Protein AF-A0A917BCB8-F1 (afdb_monomer_lite)

Secondary structure (DSSP, 8-state):
------HHHHHHHHHHHHHHHHHHHHHHHHHSPSSEEEE-SSTT-EEEEEEETTEEEEGGGTT--EEEHHHHHHHHHHHHHHSS-EE----SS-BTTSTTS-TTSHHHHHHHHTT---TT-B----HHHHHHHHHHTTSEEE-SSEEEE--

Structure (mmCIF, N/CA/C/O backbone):
data_AF-A0A917BCB8-F1
#
_entry.id   AF-A0A917BCB8-F1
#
loop_
_atom_site.group_PDB
_atom_site.id
_atom_site.type_symbol
_atom_site.label_atom_id
_atom_site.label_alt_id
_atom_site.label_comp_id
_atom_site.label_asym_id
_atom_site.label_entity_id
_atom_site.label_seq_id
_atom_site.pdbx_PDB_ins_code
_atom_site.Cartn_x
_atom_site.Cartn_y
_atom_site.Cartn_z
_atom_site.occupancy
_atom_site.B_iso_or_equiv
_atom_site.auth_seq_id
_atom_site.auth_comp_id
_atom_site.auth_asym_id
_atom_site.auth_atom_id
_atom_site.pdbx_PDB_model_num
ATOM 1 N N . MET A 1 1 ? -2.225 -35.006 14.644 1.00 35.81 1 MET A N 1
ATOM 2 C CA . MET A 1 1 ? -2.786 -35.212 13.291 1.00 35.81 1 MET A CA 1
ATOM 3 C C . MET A 1 1 ? -3.042 -33.834 12.685 1.00 35.81 1 MET A C 1
ATOM 5 O O . MET A 1 1 ? -4.012 -33.188 13.056 1.00 35.81 1 MET A O 1
ATOM 9 N N . VAL A 1 2 ? -2.121 -33.312 11.870 1.00 41.50 2 VAL A N 1
ATOM 10 C CA . VAL A 1 2 ? -2.301 -32.005 11.211 1.00 41.50 2 VAL A CA 1
ATOM 11 C C . VAL A 1 2 ? -3.167 -32.249 9.977 1.00 41.50 2 VAL A C 1
ATOM 13 O O . VAL A 1 2 ? -2.742 -32.951 9.063 1.00 41.50 2 VAL A O 1
ATOM 16 N N . LYS A 1 3 ? -4.409 -31.750 9.969 1.00 49.12 3 LYS A N 1
ATOM 17 C CA . LYS A 1 3 ? -5.267 -31.819 8.778 1.00 49.12 3 LYS A CA 1
ATOM 18 C C . LYS A 1 3 ? -4.638 -30.952 7.684 1.00 49.12 3 LYS A C 1
ATOM 20 O O . LYS A 1 3 ? -4.548 -29.739 7.846 1.00 49.12 3 LYS A O 1
ATOM 25 N N . LEU A 1 4 ? -4.216 -31.576 6.584 1.00 50.69 4 LEU A N 1
ATOM 26 C CA . LEU A 1 4 ? -3.884 -30.868 5.349 1.00 50.69 4 LEU A CA 1
ATOM 27 C C . LEU A 1 4 ? -5.145 -30.159 4.841 1.00 50.69 4 LEU A C 1
ATOM 29 O O . LEU A 1 4 ? -6.128 -30.803 4.477 1.00 50.69 4 LEU A O 1
ATOM 33 N N . ILE A 1 5 ? -5.113 -28.830 4.856 1.00 62.50 5 ILE A N 1
ATOM 34 C CA . ILE A 1 5 ? -6.144 -27.968 4.277 1.00 62.50 5 ILE A CA 1
ATOM 35 C C . ILE A 1 5 ? -6.021 -28.071 2.745 1.00 62.50 5 ILE A C 1
ATOM 37 O O . ILE A 1 5 ? -4.912 -27.981 2.215 1.00 62.50 5 ILE A O 1
ATOM 41 N N . LYS A 1 6 ? -7.124 -28.304 2.017 1.00 67.06 6 LYS 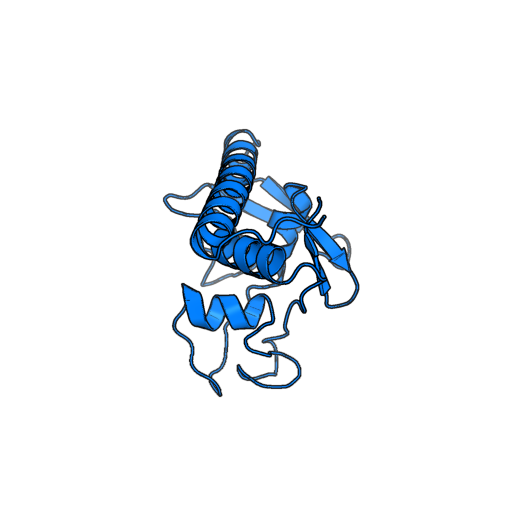A N 1
ATOM 42 C CA . LYS A 1 6 ? -7.083 -28.455 0.549 1.00 67.06 6 LYS A CA 1
ATOM 43 C C . LYS A 1 6 ? -6.862 -27.092 -0.122 1.00 67.06 6 LYS A C 1
ATOM 45 O O . LYS A 1 6 ? -7.251 -26.060 0.413 1.00 67.06 6 LYS A O 1
ATOM 50 N N . GLY A 1 7 ? -6.309 -27.070 -1.339 1.00 66.81 7 GLY A N 1
ATOM 51 C CA . GLY A 1 7 ? -5.977 -25.818 -2.047 1.00 66.81 7 GLY A CA 1
ATOM 52 C C . GLY A 1 7 ? -7.152 -24.843 -2.259 1.00 66.81 7 GLY A C 1
ATOM 53 O O . GLY A 1 7 ? -6.953 -23.632 -2.206 1.00 66.81 7 GLY A O 1
ATOM 54 N N . LYS A 1 8 ? -8.385 -25.345 -2.429 1.00 65.56 8 LYS A N 1
ATOM 55 C CA . LYS A 1 8 ? -9.597 -24.503 -2.510 1.00 65.56 8 LYS A CA 1
ATOM 56 C C . LYS A 1 8 ? -9.942 -23.835 -1.175 1.00 65.56 8 LYS A C 1
ATOM 58 O O . LYS A 1 8 ? -10.344 -22.676 -1.167 1.00 65.56 8 LYS A O 1
ATOM 63 N N . ASP A 1 9 ? -9.719 -24.537 -0.068 1.00 74.69 9 ASP A N 1
ATOM 64 C CA . ASP A 1 9 ? -9.985 -24.028 1.276 1.00 74.69 9 ASP A CA 1
ATOM 65 C C . ASP A 1 9 ? -8.989 -22.906 1.625 1.00 74.69 9 ASP A C 1
ATOM 67 O O . ASP A 1 9 ? -9.376 -21.885 2.185 1.00 74.69 9 ASP A O 1
ATOM 71 N N . VAL A 1 10 ? -7.720 -23.032 1.207 1.00 74.69 10 VAL A N 1
ATOM 72 C CA . VAL A 1 10 ? -6.695 -21.985 1.397 1.00 74.69 10 VAL A CA 1
ATOM 73 C C . VAL A 1 10 ? -7.044 -20.700 0.636 1.00 74.69 10 VAL A C 1
ATOM 75 O O . VAL A 1 10 ? -6.970 -19.614 1.207 1.00 74.69 10 VAL A O 1
ATOM 78 N N . LEU A 1 11 ? -7.462 -20.806 -0.631 1.00 76.62 11 LEU A N 1
ATOM 79 C CA . LEU A 1 11 ? -7.889 -19.651 -1.437 1.00 76.62 11 LEU A CA 1
ATOM 80 C C . LEU A 1 11 ? -9.096 -18.937 -0.815 1.00 76.62 11 LEU A C 1
ATOM 8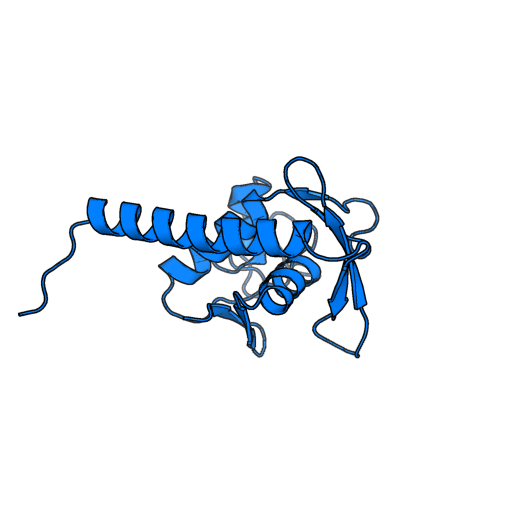2 O O . LEU A 1 11 ? -9.118 -17.710 -0.727 1.00 76.62 11 LEU A O 1
ATOM 86 N N . GLN A 1 12 ? -10.085 -19.696 -0.342 1.00 80.75 12 GLN A N 1
ATOM 87 C CA . GLN A 1 12 ? -11.275 -19.131 0.291 1.00 80.75 12 GLN A CA 1
ATOM 88 C C . GLN A 1 12 ? -10.951 -18.421 1.614 1.00 80.75 12 GLN A C 1
ATOM 90 O O . GLN A 1 12 ? -11.467 -17.328 1.861 1.00 80.75 12 GLN A O 1
ATOM 95 N N . ILE A 1 13 ? -10.076 -19.003 2.441 1.00 83.56 13 ILE A N 1
ATOM 96 C CA . ILE A 1 13 ? -9.609 -18.389 3.692 1.00 83.56 13 ILE A CA 1
ATOM 97 C C . ILE A 1 13 ? -8.886 -17.072 3.398 1.00 83.56 13 ILE A C 1
ATOM 99 O O . ILE A 1 13 ? -9.202 -16.052 4.008 1.00 83.56 13 ILE A O 1
ATOM 103 N N . THR A 1 14 ? -7.967 -17.071 2.430 1.00 86.50 14 THR A N 1
ATOM 104 C CA . THR A 1 14 ? -7.233 -15.866 2.023 1.00 86.50 14 THR A CA 1
ATOM 105 C C . THR A 1 14 ? -8.175 -14.760 1.557 1.00 86.50 14 THR A C 1
ATOM 107 O O . THR A 1 14 ? -8.085 -13.638 2.049 1.00 86.50 14 THR A O 1
ATOM 110 N N . AS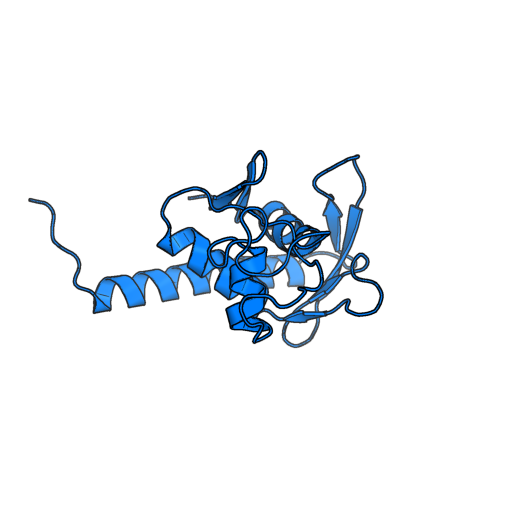N A 1 15 ? -9.128 -15.069 0.675 1.00 89.50 15 ASN A N 1
ATOM 111 C CA . ASN A 1 15 ? -10.078 -14.074 0.172 1.00 89.50 15 ASN A CA 1
ATOM 112 C C . ASN A 1 15 ? -10.963 -13.501 1.285 1.00 89.50 15 ASN A C 1
ATOM 114 O O . ASN A 1 15 ? -11.249 -12.305 1.298 1.00 89.50 15 ASN A O 1
ATOM 118 N N . THR A 1 16 ? -11.376 -14.342 2.237 1.00 93.19 16 THR A N 1
ATOM 119 C CA . THR A 1 16 ? -12.179 -13.906 3.387 1.00 93.19 16 THR A CA 1
ATOM 120 C C . THR A 1 16 ? -11.377 -12.953 4.271 1.00 93.19 16 THR A C 1
ATOM 122 O O . THR A 1 16 ? -11.839 -11.851 4.555 1.00 93.19 16 THR A O 1
ATOM 125 N N . PHE A 1 17 ? -10.139 -13.321 4.613 1.00 92.62 17 PHE A N 1
ATOM 126 C CA . PHE A 1 17 ? -9.247 -12.481 5.411 1.00 92.62 17 PHE A CA 1
ATOM 127 C C . PHE A 1 17 ? -8.976 -11.124 4.745 1.00 92.62 17 PHE A C 1
ATOM 129 O O . PHE A 1 17 ? -9.113 -10.074 5.375 1.00 92.62 17 PHE A O 1
ATOM 136 N N . VAL A 1 18 ? -8.616 -11.130 3.456 1.00 95.25 18 VAL A N 1
ATOM 137 C CA . VAL A 1 18 ? -8.350 -9.901 2.695 1.00 95.25 18 VAL A CA 1
ATOM 138 C C . VAL A 1 18 ? -9.589 -9.007 2.688 1.00 95.25 18 VAL A C 1
ATOM 140 O O . VAL A 1 18 ? -9.483 -7.815 2.982 1.00 95.25 18 VAL A O 1
ATOM 143 N N . LYS A 1 19 ? -10.775 -9.579 2.444 1.00 96.50 19 LYS A N 1
ATOM 144 C CA . LYS A 1 19 ? -12.045 -8.848 2.475 1.00 96.50 19 LYS A CA 1
ATOM 145 C C . LYS A 1 19 ? -12.296 -8.194 3.834 1.00 96.50 19 LYS A C 1
ATOM 147 O O . LYS A 1 19 ? -12.589 -7.005 3.879 1.00 96.50 19 LYS A O 1
ATOM 152 N N . GLU A 1 20 ? -12.139 -8.923 4.936 1.00 96.75 20 GLU A N 1
ATOM 153 C CA . GLU A 1 20 ? -12.332 -8.384 6.292 1.00 96.75 20 GLU A CA 1
ATOM 154 C C . GLU A 1 20 ? -11.391 -7.210 6.598 1.00 96.75 20 GLU A C 1
ATOM 156 O O . GLU A 1 20 ? -11.814 -6.183 7.144 1.00 96.75 20 GLU A O 1
ATOM 161 N N . LYS A 1 21 ? -10.113 -7.320 6.212 1.00 97.38 21 LYS A N 1
ATOM 162 C CA . LYS A 1 21 ? -9.140 -6.232 6.394 1.00 97.38 21 LYS A CA 1
ATOM 163 C C . LYS A 1 21 ? -9.455 -5.033 5.505 1.00 97.38 21 LYS A C 1
ATOM 165 O O . LYS A 1 21 ? -9.338 -3.899 5.965 1.00 97.38 21 LYS A O 1
ATOM 170 N N . MET A 1 22 ? -9.918 -5.263 4.279 1.00 98.19 22 MET A N 1
ATOM 171 C CA . MET A 1 22 ? -10.352 -4.190 3.384 1.00 98.19 22 MET A CA 1
ATOM 172 C C . MET A 1 22 ? -11.599 -3.467 3.897 1.00 98.19 22 MET A C 1
ATOM 174 O O . MET A 1 22 ? -11.639 -2.241 3.841 1.00 98.19 22 MET A O 1
ATOM 178 N N . GLU A 1 23 ? -12.587 -4.179 4.442 1.00 98.00 23 GLU A N 1
ATOM 179 C CA . GLU A 1 23 ? -13.752 -3.545 5.071 1.00 98.00 23 GLU A CA 1
ATOM 180 C C . GLU A 1 23 ? -13.350 -2.733 6.306 1.00 98.00 23 GLU A C 1
ATOM 182 O O . GLU A 1 23 ? -13.795 -1.598 6.467 1.00 98.00 23 GLU A O 1
ATOM 187 N N . THR A 1 24 ? -12.429 -3.253 7.124 1.00 97.31 24 THR A N 1
ATOM 188 C CA . THR A 1 24 ? -11.856 -2.511 8.260 1.00 97.31 24 THR A CA 1
ATOM 189 C C . THR A 1 24 ? -11.179 -1.216 7.802 1.00 97.31 24 THR A C 1
ATOM 191 O O . THR A 1 24 ? -11.452 -0.149 8.353 1.00 97.31 24 THR A O 1
ATOM 194 N N . LEU A 1 25 ? -10.335 -1.284 6.765 1.00 98.38 25 LEU A N 1
ATOM 195 C CA . LEU A 1 25 ? -9.644 -0.123 6.202 1.00 98.38 25 LEU A CA 1
ATOM 196 C C . LEU A 1 25 ? -10.637 0.921 5.677 1.00 98.38 25 LEU A C 1
ATOM 198 O O . LEU A 1 25 ? -10.572 2.088 6.065 1.00 98.38 25 LEU A O 1
ATOM 202 N N . LYS A 1 26 ? -11.570 0.497 4.818 1.00 98.38 26 LYS A N 1
ATOM 203 C CA . LYS A 1 26 ? -12.570 1.377 4.199 1.00 98.38 26 LYS A CA 1
ATOM 204 C C . LYS A 1 26 ? -13.468 2.027 5.246 1.00 98.38 26 LYS A C 1
ATOM 206 O O . LYS A 1 26 ? -13.706 3.230 5.169 1.00 98.38 26 LYS A O 1
ATOM 211 N N . LYS A 1 27 ? -13.931 1.257 6.237 1.00 97.75 27 LYS A N 1
ATOM 212 C CA . LYS A 1 27 ? -14.738 1.766 7.351 1.00 97.75 27 LYS A CA 1
ATOM 213 C C . LYS A 1 27 ? -13.974 2.830 8.132 1.00 97.75 27 LYS A C 1
ATOM 215 O O . LYS A 1 27 ? -14.489 3.928 8.306 1.00 97.75 27 LYS A O 1
ATOM 220 N N . LYS A 1 28 ? -12.728 2.544 8.526 1.00 98.06 28 LYS A N 1
ATOM 221 C CA . LYS A 1 28 ? -11.910 3.494 9.287 1.00 98.06 28 LYS A CA 1
ATOM 222 C C . LYS A 1 28 ? -11.665 4.790 8.517 1.00 98.06 28 LYS A C 1
ATOM 224 O O . LYS A 1 28 ? -11.749 5.857 9.110 1.00 98.06 28 LYS A O 1
ATOM 229 N N . ILE A 1 29 ? -11.397 4.711 7.212 1.00 97.81 29 ILE A N 1
ATOM 230 C CA . ILE A 1 29 ? -11.256 5.899 6.357 1.00 97.81 29 ILE A CA 1
ATOM 231 C C . ILE A 1 29 ? -12.565 6.694 6.325 1.00 97.81 29 ILE A C 1
ATOM 233 O O . ILE A 1 29 ? -12.548 7.891 6.575 1.00 97.81 29 ILE A O 1
ATOM 237 N N . LYS A 1 30 ? -13.702 6.030 6.086 1.00 96.62 30 LYS A N 1
ATOM 238 C CA . LYS A 1 30 ? -15.021 6.674 5.998 1.00 96.62 30 LYS A CA 1
ATOM 239 C C . LYS A 1 30 ? -15.454 7.361 7.299 1.00 96.62 30 LYS A C 1
ATOM 241 O O . LYS A 1 30 ? -16.137 8.376 7.252 1.00 96.62 30 LYS A O 1
ATOM 246 N N . GLU A 1 31 ? -15.119 6.776 8.444 1.00 96.75 31 GLU A N 1
ATOM 247 C CA . GLU A 1 31 ? -15.507 7.286 9.767 1.00 96.75 31 GLU A CA 1
ATOM 248 C C . GLU A 1 31 ? -14.529 8.333 10.317 1.00 96.75 31 GLU A C 1
ATOM 250 O O . GLU A 1 31 ? -14.825 8.980 11.321 1.00 96.75 31 GLU A O 1
ATOM 255 N N . SER A 1 32 ? -13.368 8.506 9.682 1.00 97.31 32 SER A N 1
ATOM 256 C CA . SER A 1 32 ? -12.375 9.487 10.115 1.00 97.31 32 SER A CA 1
ATOM 257 C C . SER A 1 32 ? -12.719 10.889 9.600 1.00 97.31 32 SER A C 1
ATOM 259 O O . SER A 1 32 ? -13.180 11.028 8.467 1.00 97.31 32 SER A O 1
ATOM 261 N N . PRO A 1 33 ? -12.463 11.947 10.390 1.00 95.75 33 PRO A N 1
ATOM 262 C CA . PRO A 1 33 ? -12.606 13.315 9.912 1.00 95.75 33 PRO A CA 1
ATOM 263 C C . PRO A 1 33 ? -11.606 13.586 8.783 1.00 95.75 33 PRO A C 1
ATOM 265 O O . PRO A 1 33 ? -10.434 13.216 8.874 1.00 95.75 33 PRO A O 1
ATOM 268 N N . GLU A 1 34 ? -12.069 14.244 7.721 1.00 92.81 34 GLU A N 1
ATOM 269 C CA . GLU A 1 34 ? -11.219 14.590 6.585 1.00 92.81 34 GLU A CA 1
ATOM 270 C C . GLU A 1 34 ? -10.617 16.005 6.686 1.00 92.81 34 GLU A C 1
ATOM 272 O O . GLU A 1 34 ? -11.314 16.938 7.092 1.00 92.81 34 GLU A O 1
ATOM 277 N N . PRO A 1 35 ? -9.372 16.213 6.209 1.00 93.31 35 PRO A N 1
ATOM 278 C CA . PRO A 1 35 ? -8.464 15.189 5.691 1.00 93.31 35 PRO A CA 1
ATOM 279 C C . PRO A 1 35 ? -7.863 14.331 6.812 1.00 93.31 35 PRO A C 1
ATOM 281 O O . PRO A 1 35 ? -7.538 14.829 7.887 1.00 93.31 35 PRO A O 1
ATOM 284 N N . ILE A 1 36 ? -7.654 13.046 6.528 1.00 98.06 36 ILE A N 1
ATOM 285 C CA . ILE A 1 36 ? -7.014 12.126 7.468 1.00 98.06 36 ILE A CA 1
ATOM 286 C C . ILE A 1 36 ? -5.516 12.408 7.468 1.00 98.06 36 ILE A C 1
ATOM 288 O O . ILE A 1 36 ? -4.861 12.313 6.428 1.00 98.06 36 ILE A O 1
ATOM 292 N N . GLU A 1 37 ? -4.967 12.720 8.632 1.00 97.31 37 GLU A N 1
ATOM 293 C CA . GLU A 1 37 ? -3.533 12.896 8.816 1.00 97.31 37 GLU A CA 1
ATOM 294 C C . GLU A 1 37 ? -2.852 11.537 9.055 1.00 97.31 37 GLU A C 1
ATOM 296 O O . GLU A 1 37 ? -3.179 10.810 9.996 1.00 97.31 37 GLU A O 1
ATOM 301 N N . VAL A 1 38 ? -1.905 11.174 8.184 1.00 97.12 38 VAL A N 1
ATOM 302 C CA . VAL A 1 38 ? -1.162 9.909 8.258 1.00 97.12 38 VAL A CA 1
ATOM 303 C C . VAL A 1 38 ? 0.339 10.187 8.366 1.00 97.12 38 VAL A C 1
ATOM 305 O O . VAL A 1 38 ? 0.894 10.888 7.516 1.00 97.12 38 VAL A O 1
ATOM 308 N N . PRO A 1 39 ? 1.038 9.637 9.377 1.00 93.06 39 PRO A N 1
ATOM 309 C CA . PRO A 1 39 ? 2.466 9.868 9.541 1.00 93.06 39 PRO A CA 1
ATOM 310 C C . PRO A 1 39 ? 3.275 9.188 8.434 1.00 93.06 39 PRO A C 1
ATOM 312 O O . PRO A 1 39 ? 3.075 8.017 8.092 1.00 93.06 39 PRO A O 1
ATOM 315 N N . LEU A 1 40 ? 4.263 9.907 7.910 1.00 88.19 40 LEU A N 1
ATOM 316 C CA . LEU A 1 40 ? 5.366 9.320 7.168 1.00 88.19 40 LEU A CA 1
ATOM 317 C C . LEU A 1 40 ? 6.256 8.528 8.130 1.00 88.19 40 LEU A C 1
ATOM 319 O O . LEU A 1 40 ? 6.497 8.911 9.271 1.00 88.19 40 LEU A O 1
ATOM 323 N N . LEU A 1 41 ? 6.809 7.420 7.638 1.00 79.25 41 LEU A N 1
ATOM 324 C CA . LEU A 1 41 ? 7.640 6.516 8.443 1.00 79.25 41 LEU A CA 1
ATOM 325 C C . LEU A 1 41 ? 8.941 7.140 8.971 1.00 79.25 41 LEU A C 1
ATOM 327 O O . LEU A 1 41 ? 9.624 6.516 9.781 1.00 79.25 41 LEU A O 1
ATOM 331 N N . LYS A 1 42 ? 9.339 8.305 8.453 1.00 77.12 42 LYS A N 1
ATOM 332 C CA . LYS A 1 42 ? 10.579 8.996 8.807 1.00 77.12 42 LYS A CA 1
ATOM 333 C C . LYS A 1 42 ? 10.279 10.467 9.086 1.00 77.12 42 LYS A C 1
ATOM 335 O O . LYS A 1 42 ? 9.430 11.060 8.428 1.00 77.12 42 LYS A O 1
ATOM 340 N N . ASN A 1 43 ? 11.037 11.040 10.018 1.00 75.31 43 ASN A N 1
ATOM 341 C CA . ASN A 1 43 ? 11.161 12.482 10.255 1.00 75.31 43 ASN A CA 1
ATOM 342 C C . ASN A 1 43 ? 9.923 13.201 10.823 1.00 75.31 43 ASN A C 1
ATOM 344 O O . ASN A 1 43 ? 9.867 14.423 10.751 1.00 75.31 43 ASN A O 1
ATOM 348 N N . GLY A 1 44 ? 8.940 12.481 11.380 1.00 80.69 44 GLY A N 1
ATOM 349 C CA . GLY A 1 44 ? 7.770 13.101 12.029 1.00 80.69 44 GLY A CA 1
ATOM 350 C C . GLY A 1 44 ? 6.882 13.922 11.087 1.00 80.69 44 GLY A C 1
ATOM 351 O O . GLY A 1 44 ? 6.083 14.731 11.543 1.00 80.69 44 GLY A O 1
ATOM 352 N N . GLN A 1 45 ? 7.048 13.741 9.777 1.00 91.75 45 GLN A N 1
ATOM 353 C CA . GLN A 1 45 ? 6.241 14.396 8.756 1.00 91.75 45 GLN A CA 1
ATOM 354 C C . GLN A 1 45 ? 4.935 13.628 8.543 1.00 91.75 45 GLN A C 1
ATOM 356 O O . GLN A 1 45 ? 4.859 12.436 8.834 1.00 91.75 45 GLN A O 1
ATOM 361 N N . TYR A 1 46 ? 3.938 14.289 7.961 1.00 95.44 46 TYR A N 1
ATOM 362 C CA . TYR A 1 46 ? 2.637 13.701 7.657 1.00 95.44 46 TYR A CA 1
ATOM 363 C C . TYR A 1 46 ? 2.280 13.886 6.183 1.00 95.44 46 TYR A C 1
ATOM 365 O O . TYR A 1 46 ? 2.839 14.731 5.483 1.00 95.44 46 TYR A O 1
ATOM 373 N N . PHE A 1 47 ? 1.342 13.075 5.714 1.00 96.62 47 PHE A N 1
ATOM 374 C CA . PHE A 1 47 ? 0.615 13.297 4.474 1.00 96.62 47 PHE A CA 1
ATOM 375 C C . PHE A 1 47 ? -0.880 13.157 4.739 1.00 96.62 47 PHE A C 1
ATOM 377 O O . PHE A 1 47 ? -1.300 12.559 5.730 1.00 96.62 47 PHE A O 1
ATOM 384 N N . TYR A 1 48 ? -1.674 13.717 3.840 1.00 97.88 48 TYR A N 1
ATOM 385 C CA . TYR A 1 48 ? -3.117 13.766 3.979 1.00 97.88 48 TYR A CA 1
ATOM 386 C C . TYR A 1 48 ? -3.768 12.751 3.058 1.00 97.88 48 TYR A C 1
ATOM 388 O O . TYR A 1 48 ? -3.328 12.587 1.917 1.00 97.88 48 TYR A O 1
ATOM 396 N N . VAL A 1 49 ? -4.812 12.098 3.559 1.00 98.38 49 VAL A N 1
ATOM 397 C CA . VAL A 1 49 ? -5.618 11.122 2.826 1.00 98.38 49 VAL A CA 1
ATOM 398 C C . VAL A 1 49 ? -7.062 11.601 2.773 1.00 98.38 49 VAL A C 1
ATOM 400 O O . VAL A 1 49 ? -7.607 12.060 3.779 1.00 98.38 49 VAL A O 1
ATOM 403 N N . ARG A 1 50 ? -7.680 11.485 1.599 1.00 98.00 50 ARG A N 1
ATOM 404 C CA . ARG A 1 50 ? -9.112 11.726 1.381 1.00 98.00 50 ARG A CA 1
ATOM 405 C C . ARG A 1 50 ? -9.753 10.502 0.752 1.00 98.00 50 ARG A C 1
ATOM 407 O O . ARG A 1 50 ? -9.130 9.847 -0.090 1.00 98.00 50 ARG A O 1
ATOM 414 N N . ALA A 1 51 ? -10.975 10.183 1.161 1.00 97.19 51 ALA A N 1
ATOM 415 C CA . ALA A 1 51 ? -11.738 9.128 0.523 1.00 97.19 51 ALA A CA 1
ATOM 416 C C . ALA A 1 51 ? -12.066 9.529 -0.921 1.00 97.19 51 ALA A C 1
ATOM 418 O O . ALA A 1 51 ? -12.432 10.669 -1.202 1.00 97.19 51 ALA A O 1
ATOM 419 N N . ALA A 1 52 ? -11.957 8.577 -1.842 1.00 96.75 52 ALA A N 1
ATOM 420 C CA . ALA A 1 52 ? -12.328 8.768 -3.235 1.00 96.75 52 ALA A CA 1
ATOM 421 C C . ALA A 1 52 ? -13.125 7.563 -3.740 1.00 96.75 52 ALA A C 1
ATOM 423 O O . ALA A 1 52 ? -13.068 6.457 -3.190 1.00 96.75 52 ALA A O 1
ATOM 424 N N . ALA A 1 53 ? -13.879 7.753 -4.822 1.00 95.62 53 ALA A N 1
ATOM 425 C CA . ALA A 1 53 ? -14.542 6.637 -5.480 1.00 95.62 53 ALA A CA 1
ATOM 426 C C . ALA A 1 53 ? -13.487 5.618 -5.951 1.00 95.62 53 ALA A C 1
ATOM 428 O O . ALA A 1 53 ? -12.567 5.950 -6.692 1.00 95.62 53 ALA A O 1
ATOM 429 N N . GLY A 1 54 ? -13.602 4.369 -5.491 1.00 97.38 54 GLY A N 1
ATOM 430 C CA . GLY A 1 54 ? -12.681 3.293 -5.871 1.00 97.38 54 GLY A CA 1
ATOM 431 C C . GLY A 1 54 ? -11.291 3.329 -5.217 1.00 97.38 54 GLY A C 1
ATOM 432 O O . GLY A 1 54 ? -10.472 2.469 -5.545 1.00 97.38 54 GLY A O 1
ATOM 433 N N . GLY A 1 55 ? -11.013 4.248 -4.284 1.00 98.25 55 GLY A N 1
ATOM 434 C CA . GLY A 1 55 ? -9.707 4.330 -3.631 1.00 98.25 55 GLY A CA 1
ATOM 435 C C . GLY A 1 55 ? -9.563 5.494 -2.654 1.00 98.25 55 GLY A C 1
ATOM 436 O O . GLY A 1 55 ? -10.510 5.892 -1.976 1.00 98.25 55 GLY A O 1
ATOM 437 N N . VAL A 1 56 ? -8.356 6.050 -2.604 1.00 98.56 56 VAL A N 1
ATOM 438 C CA . VAL A 1 56 ? -8.030 7.260 -1.842 1.00 98.56 56 VAL A CA 1
ATOM 439 C C . VAL A 1 56 ? -7.162 8.204 -2.659 1.00 98.56 56 VAL A C 1
ATOM 441 O O . VAL A 1 56 ? -6.398 7.765 -3.519 1.00 98.56 56 VAL A O 1
ATOM 444 N N . GLU A 1 57 ? -7.226 9.491 -2.344 1.00 98.19 57 GLU A N 1
ATOM 445 C CA . GLU A 1 57 ? -6.247 10.478 -2.798 1.00 98.19 57 GLU A CA 1
ATOM 446 C C . GLU A 1 57 ? -5.261 10.800 -1.678 1.00 98.19 57 GLU A C 1
ATOM 448 O O . GLU A 1 57 ? -5.658 10.946 -0.519 1.00 98.19 57 GLU A O 1
ATOM 453 N N . VAL A 1 58 ? -3.974 10.916 -2.020 1.00 98.12 58 VAL A N 1
ATOM 454 C CA . VAL A 1 58 ? -2.905 11.236 -1.068 1.00 98.12 58 VAL A CA 1
ATOM 455 C C . VAL A 1 58 ? -2.099 12.462 -1.489 1.00 98.12 58 VAL A C 1
ATOM 457 O O . VAL A 1 58 ? -1.727 12.620 -2.653 1.00 98.12 58 VAL A O 1
ATOM 460 N N . SER A 1 59 ? -1.763 13.321 -0.525 1.00 96.94 59 SER A N 1
ATOM 461 C CA . SER A 1 59 ? -1.080 14.594 -0.806 1.00 96.94 59 SER A CA 1
ATOM 462 C C . SER A 1 59 ? 0.400 14.458 -1.190 1.00 96.94 59 SER A C 1
ATOM 464 O O . SER A 1 59 ? 0.991 15.399 -1.712 1.00 96.94 59 SER A O 1
ATOM 466 N N . ASN A 1 60 ? 1.027 13.303 -0.949 1.00 94.75 60 ASN A N 1
ATOM 467 C CA . ASN A 1 60 ? 2.470 13.106 -1.132 1.00 94.75 60 ASN A CA 1
ATOM 468 C C . ASN A 1 60 ? 2.867 12.469 -2.476 1.00 94.75 60 ASN A C 1
ATOM 470 O O . ASN A 1 60 ? 4.055 12.239 -2.693 1.00 94.75 60 ASN A O 1
ATOM 474 N N . LEU A 1 61 ? 1.920 12.221 -3.391 1.00 94.56 61 LEU A N 1
ATOM 475 C CA . LEU A 1 61 ? 2.200 11.680 -4.734 1.00 94.56 61 LEU A CA 1
ATOM 476 C C . LEU A 1 61 ? 2.052 12.703 -5.872 1.00 94.56 61 LEU A C 1
ATOM 478 O O . LEU A 1 61 ? 2.178 12.335 -7.040 1.00 94.56 61 LEU A O 1
ATOM 482 N N . HIS A 1 62 ? 1.853 13.983 -5.542 1.00 89.31 62 HIS A N 1
ATOM 483 C CA . HIS A 1 62 ? 1.886 15.108 -6.485 1.00 89.31 62 HIS A CA 1
ATOM 484 C C . HIS A 1 62 ? 0.964 14.871 -7.696 1.00 89.31 62 HIS A C 1
ATOM 486 O O . HIS A 1 62 ? -0.251 14.901 -7.547 1.00 89.31 62 HIS A O 1
ATOM 492 N N . HIS A 1 63 ? 1.525 14.594 -8.877 1.00 89.25 63 HIS A N 1
ATOM 493 C CA . HIS A 1 63 ? 0.793 14.416 -10.137 1.00 89.25 63 HIS A CA 1
ATOM 494 C C . HIS A 1 63 ? 0.059 13.069 -10.271 1.00 89.25 63 HIS A C 1
ATOM 496 O O . HIS A 1 63 ? -0.666 12.868 -11.239 1.00 89.25 63 HIS A O 1
ATOM 502 N N . SER A 1 64 ? 0.240 12.136 -9.330 1.00 94.69 64 SER A N 1
ATOM 503 C CA . SER A 1 64 ? -0.468 10.847 -9.307 1.00 94.69 64 SER A CA 1
ATOM 504 C C . SER A 1 64 ? -1.039 10.554 -7.908 1.00 94.69 64 SER A C 1
ATOM 506 O O . SER A 1 64 ? -0.662 9.544 -7.306 1.00 94.69 64 SER A O 1
ATOM 508 N N . PRO A 1 65 ? -1.936 11.407 -7.373 1.00 97.06 65 PRO A N 1
ATOM 509 C CA . PRO A 1 65 ? -2.404 11.328 -5.987 1.00 97.06 65 PRO A CA 1
ATOM 510 C C . PRO A 1 65 ? -3.305 10.120 -5.713 1.00 97.06 65 PRO A C 1
ATOM 512 O O . PRO A 1 65 ? -3.421 9.695 -4.568 1.00 97.06 65 PRO A O 1
ATOM 515 N N . PHE A 1 66 ? -3.942 9.561 -6.741 1.00 98.19 66 PHE A N 1
ATOM 516 C CA . PHE A 1 66 ? -4.909 8.485 -6.578 1.00 98.19 66 PHE A CA 1
ATOM 517 C C . PHE A 1 66 ? -4.243 7.119 -6.354 1.00 98.19 66 PHE A C 1
ATOM 519 O O . PHE A 1 66 ? -3.359 6.701 -7.108 1.00 98.19 66 PHE A O 1
ATOM 526 N N . LEU A 1 67 ? -4.718 6.405 -5.333 1.00 98.56 67 LEU A N 1
ATOM 527 C CA . LEU A 1 67 ? -4.391 5.016 -5.026 1.00 98.56 67 LEU A CA 1
ATOM 528 C C . LEU A 1 67 ? -5.683 4.182 -5.037 1.00 98.56 67 LEU A C 1
ATOM 530 O O . LEU A 1 67 ? -6.505 4.340 -4.128 1.00 98.56 67 LEU A O 1
ATOM 534 N N . PRO A 1 68 ? -5.883 3.282 -6.018 1.00 98.62 68 PRO A N 1
ATOM 535 C CA . PRO A 1 68 ? -7.072 2.438 -6.054 1.00 98.62 68 PRO A CA 1
ATOM 536 C C .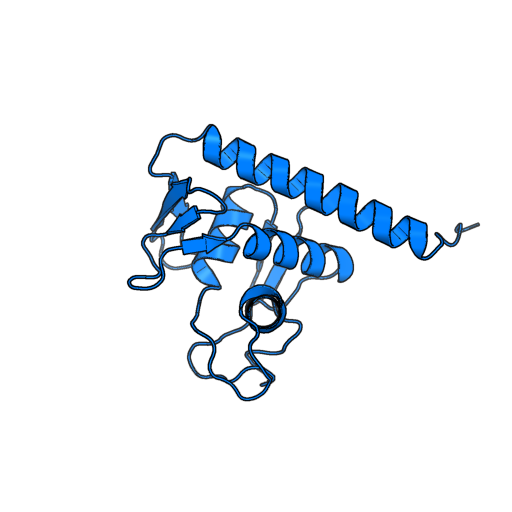 PRO A 1 68 ? -7.060 1.408 -4.918 1.00 98.62 68 PRO A C 1
ATOM 538 O O . PRO A 1 68 ? -5.997 0.990 -4.453 1.00 98.62 68 PRO A O 1
ATOM 541 N N . TRP A 1 69 ? -8.242 0.934 -4.507 1.00 98.62 69 TRP A N 1
ATOM 542 C CA . TRP A 1 69 ? -8.373 -0.078 -3.448 1.00 98.62 69 TRP A CA 1
ATOM 543 C C . TRP A 1 69 ? -7.558 -1.349 -3.711 1.00 98.62 69 TRP A C 1
ATOM 545 O O . TRP A 1 69 ? -7.042 -1.940 -2.761 1.00 98.62 69 TRP A O 1
ATOM 555 N N . SER A 1 70 ? -7.383 -1.719 -4.983 1.00 98.44 70 SER A N 1
ATOM 556 C CA . SER A 1 70 ? -6.591 -2.876 -5.412 1.00 98.44 70 SER A CA 1
ATOM 557 C C . SER A 1 70 ? -5.127 -2.814 -4.966 1.00 98.44 70 SER A C 1
ATOM 559 O O . SER A 1 70 ? -4.516 -3.855 -4.753 1.00 98.44 70 SER A O 1
ATOM 561 N N . VAL A 1 71 ? -4.564 -1.619 -4.742 1.00 98.62 71 VAL A N 1
ATOM 562 C CA . VAL A 1 71 ? -3.218 -1.463 -4.163 1.00 98.62 71 VAL A CA 1
ATOM 563 C C . VAL A 1 71 ? -3.147 -2.069 -2.761 1.00 98.62 71 VAL A C 1
ATOM 565 O O . VAL A 1 71 ? -2.199 -2.783 -2.432 1.00 98.62 71 VAL A O 1
ATOM 568 N N . PHE A 1 72 ? -4.145 -1.790 -1.924 1.00 98.56 72 PHE A N 1
ATOM 569 C CA . PHE A 1 72 ? -4.188 -2.279 -0.547 1.00 98.56 72 PHE A CA 1
ATOM 570 C C . PHE A 1 72 ? -4.584 -3.752 -0.497 1.00 98.56 72 PHE A C 1
ATOM 572 O O . PHE A 1 72 ? -3.974 -4.514 0.249 1.00 98.56 72 PHE A O 1
ATOM 579 N N . GLU A 1 73 ? -5.550 -4.151 -1.323 1.00 98.25 73 GLU A N 1
ATOM 580 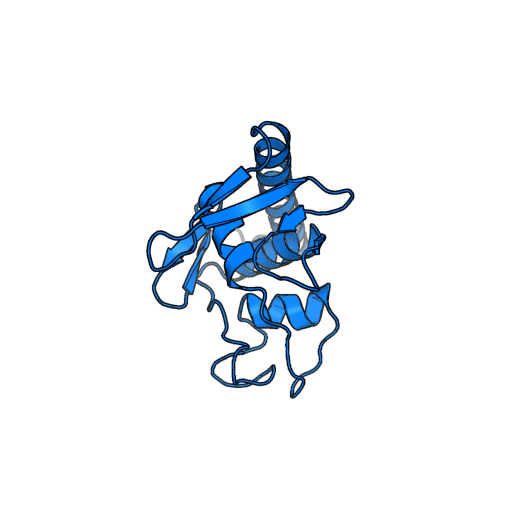C CA . GLU A 1 73 ? -5.995 -5.538 -1.449 1.00 98.25 73 GLU A CA 1
ATOM 581 C C . GLU A 1 73 ? -4.831 -6.464 -1.811 1.00 98.25 73 GLU A C 1
ATOM 583 O O . GLU A 1 73 ? -4.554 -7.421 -1.086 1.00 98.25 73 GLU A O 1
ATOM 588 N N . GLU A 1 74 ? -4.084 -6.122 -2.863 1.00 97.88 74 GLU A N 1
ATOM 589 C CA . GLU A 1 74 ? -2.946 -6.917 -3.317 1.00 97.88 74 GLU A CA 1
ATOM 590 C C . GLU A 1 74 ? -1.811 -6.921 -2.277 1.00 97.88 74 GLU A C 1
ATOM 592 O O . GLU A 1 74 ? -1.215 -7.964 -2.015 1.00 97.88 74 GLU A O 1
ATOM 597 N N . THR A 1 75 ? -1.569 -5.800 -1.584 1.00 98.06 75 THR A N 1
ATOM 598 C CA . THR A 1 75 ? -0.584 -5.767 -0.488 1.00 98.06 75 THR A CA 1
ATOM 599 C C . THR A 1 75 ? -0.970 -6.713 0.651 1.00 98.06 75 THR A C 1
ATOM 601 O O . THR A 1 75 ? -0.124 -7.447 1.165 1.00 98.06 75 THR A O 1
ATOM 604 N N . ILE A 1 76 ? -2.238 -6.709 1.074 1.00 97.44 76 ILE A N 1
ATOM 605 C CA . ILE A 1 76 ? -2.725 -7.574 2.157 1.00 97.44 76 ILE A CA 1
ATOM 606 C C . ILE A 1 76 ? -2.679 -9.040 1.717 1.00 97.44 76 ILE A C 1
ATOM 608 O O . ILE A 1 76 ? -2.251 -9.891 2.498 1.00 97.44 76 ILE A O 1
ATOM 612 N N . HIS A 1 77 ? -3.048 -9.326 0.466 1.00 96.06 77 HIS A N 1
ATOM 613 C CA . HIS A 1 77 ? -2.938 -10.654 -0.126 1.00 96.06 77 HIS A CA 1
ATOM 614 C C . HIS A 1 77 ? -1.486 -11.159 -0.107 1.00 96.06 77 HIS A C 1
ATOM 616 O O . HIS A 1 77 ? -1.218 -12.241 0.421 1.00 96.06 77 HIS A O 1
ATOM 622 N N . LEU A 1 78 ? -0.536 -10.351 -0.591 1.00 96.31 78 LEU A N 1
ATOM 623 C CA . LEU A 1 78 ? 0.895 -10.664 -0.589 1.00 96.31 78 LEU A CA 1
ATOM 624 C C . LEU A 1 78 ? 1.410 -10.968 0.823 1.00 96.31 78 LEU A C 1
ATOM 626 O O . LEU A 1 78 ? 2.113 -11.959 1.027 1.00 96.31 78 LEU A O 1
ATOM 630 N N . LEU A 1 79 ? 1.056 -10.133 1.803 1.00 95.31 79 LEU A N 1
ATOM 631 C CA . LEU A 1 79 ? 1.471 -10.301 3.196 1.00 95.31 79 LEU A CA 1
ATOM 632 C C . LEU A 1 79 ? 0.890 -11.569 3.833 1.00 95.31 79 LEU A C 1
ATOM 634 O O . LEU A 1 79 ? 1.610 -12.292 4.524 1.00 95.31 79 LEU A O 1
ATOM 638 N N . TRP A 1 80 ? -0.400 -11.837 3.614 1.00 93.62 80 TRP A N 1
ATOM 639 C CA . TRP A 1 80 ? -1.072 -13.022 4.143 1.00 93.62 80 TRP A CA 1
ATOM 640 C C . TRP A 1 80 ? -0.483 -14.304 3.551 1.00 93.62 80 TRP A C 1
ATOM 642 O O . TRP A 1 80 ? -0.114 -15.214 4.295 1.00 93.62 80 TRP A O 1
ATOM 652 N N . ALA A 1 81 ? -0.307 -14.338 2.227 1.00 91.19 81 ALA A N 1
ATOM 653 C CA . ALA A 1 81 ? 0.253 -15.483 1.516 1.00 91.19 81 ALA A CA 1
ATOM 654 C C . ALA A 1 81 ? 1.693 -15.802 1.947 1.00 91.19 81 ALA A C 1
ATOM 656 O O . ALA A 1 81 ? 2.085 -16.967 1.981 1.00 91.19 81 ALA A O 1
ATOM 657 N N . ASN A 1 82 ? 2.484 -14.784 2.299 1.00 84.38 82 ASN A N 1
ATOM 658 C CA . ASN A 1 82 ? 3.893 -14.979 2.624 1.00 84.38 82 ASN A CA 1
ATOM 659 C C . ASN A 1 82 ? 4.154 -15.491 4.051 1.00 84.38 82 ASN A C 1
ATOM 661 O O . ASN A 1 82 ? 5.258 -15.962 4.308 1.00 84.38 82 ASN A O 1
ATOM 665 N N . ASN A 1 83 ? 3.194 -15.414 4.986 1.00 80.88 83 ASN A N 1
ATOM 666 C CA . ASN A 1 83 ? 3.327 -15.785 6.414 1.00 80.88 83 ASN A CA 1
ATOM 667 C C . ASN A 1 83 ? 4.622 -15.291 7.117 1.00 80.88 83 ASN A C 1
ATOM 669 O O . ASN A 1 83 ? 4.983 -15.751 8.202 1.00 80.88 83 ASN A O 1
ATOM 673 N N . ARG A 1 84 ? 5.323 -14.341 6.497 1.00 89.12 84 ARG A N 1
ATOM 674 C CA . ARG A 1 84 ? 6.615 -13.774 6.877 1.00 89.12 84 ARG A CA 1
ATOM 675 C C . ARG A 1 84 ? 6.620 -12.296 6.477 1.00 89.12 84 ARG A C 1
ATOM 677 O O . ARG A 1 84 ? 5.804 -11.886 5.651 1.00 89.12 84 ARG A O 1
ATOM 684 N N . PRO A 1 85 ? 7.522 -11.485 7.041 1.00 93.38 85 PRO A N 1
ATOM 685 C CA . PRO A 1 85 ? 7.629 -10.077 6.679 1.00 93.38 85 PRO A CA 1
ATOM 686 C C . PRO A 1 85 ? 8.044 -9.932 5.214 1.00 93.38 85 PRO A C 1
ATOM 688 O O . PRO A 1 85 ? 8.933 -10.648 4.750 1.00 93.38 85 PRO A O 1
ATOM 691 N N . VAL A 1 86 ? 7.434 -8.989 4.502 1.00 97.31 86 VAL A N 1
ATOM 692 C CA . VAL A 1 86 ? 7.685 -8.763 3.071 1.00 97.31 86 VAL A CA 1
ATOM 693 C C . VAL A 1 86 ? 8.526 -7.502 2.882 1.00 97.31 86 VAL A C 1
ATOM 695 O O . VAL A 1 86 ? 8.336 -6.515 3.599 1.00 97.31 86 VAL A O 1
ATOM 698 N N . LYS A 1 87 ? 9.478 -7.516 1.937 1.00 97.75 87 LYS A N 1
ATOM 699 C CA . LYS A 1 87 ? 10.285 -6.331 1.595 1.00 97.75 87 LYS A CA 1
ATOM 700 C C . LYS A 1 87 ? 9.363 -5.228 1.069 1.00 97.75 87 LYS A C 1
ATOM 702 O O . LYS A 1 87 ? 8.447 -5.488 0.300 1.00 97.75 87 LYS A O 1
ATOM 707 N N . LYS A 1 88 ? 9.599 -3.981 1.472 1.00 97.56 88 LYS A N 1
ATOM 708 C CA . LYS A 1 88 ? 8.830 -2.823 0.987 1.00 97.56 88 LYS A CA 1
ATOM 709 C C . LYS A 1 88 ? 9.095 -2.537 -0.496 1.00 97.56 88 LYS A C 1
ATOM 711 O O . LYS A 1 88 ? 8.160 -2.216 -1.216 1.00 97.56 88 LYS A O 1
ATOM 716 N N . GLY A 1 89 ? 10.337 -2.729 -0.935 1.00 97.06 89 GLY A N 1
ATOM 717 C CA . GLY A 1 89 ? 10.811 -2.329 -2.260 1.00 97.06 89 GLY A CA 1
ATOM 718 C C . GLY A 1 89 ? 11.282 -0.873 -2.271 1.00 97.06 89 GLY A C 1
ATOM 719 O O . GLY A 1 89 ? 10.891 -0.085 -1.401 1.00 97.06 89 GLY A O 1
ATOM 720 N N . ASP A 1 90 ? 12.167 -0.551 -3.211 1.00 96.44 90 ASP A N 1
ATOM 721 C CA . ASP A 1 90 ? 12.675 0.801 -3.430 1.00 96.44 90 ASP A CA 1
ATOM 722 C C . ASP A 1 90 ? 12.768 1.137 -4.923 1.00 96.44 90 ASP A C 1
ATOM 724 O O . ASP A 1 90 ? 13.771 0.866 -5.584 1.00 96.44 90 ASP A O 1
ATOM 728 N N . ALA A 1 91 ? 11.726 1.775 -5.450 1.00 95.50 91 ALA A N 1
ATOM 729 C CA . ALA A 1 91 ? 11.676 2.230 -6.835 1.00 95.50 91 ALA A CA 1
ATOM 730 C C . ALA A 1 91 ? 12.443 3.531 -7.131 1.00 95.50 91 ALA A C 1
ATOM 732 O O . ALA A 1 91 ? 12.397 4.003 -8.264 1.00 95.50 91 ALA A O 1
ATOM 733 N N . MET A 1 92 ? 13.129 4.148 -6.157 1.00 91.06 92 MET A N 1
ATOM 734 C CA . MET A 1 92 ? 13.775 5.450 -6.377 1.00 91.06 92 MET A CA 1
ATOM 735 C C . MET A 1 92 ? 14.869 5.401 -7.451 1.00 91.06 92 MET A C 1
ATOM 737 O O . MET A 1 92 ? 14.919 6.294 -8.288 1.00 91.06 92 MET A O 1
ATOM 741 N N . ASN A 1 93 ? 15.716 4.369 -7.433 1.00 91.31 93 ASN A N 1
ATOM 742 C CA . ASN A 1 93 ? 16.842 4.216 -8.365 1.00 91.31 93 ASN A CA 1
ATOM 743 C C . ASN A 1 93 ? 16.959 2.796 -8.933 1.00 91.31 93 ASN A C 1
ATOM 745 O O . ASN A 1 93 ? 18.000 2.444 -9.476 1.00 91.31 93 ASN A O 1
ATOM 749 N N . ASN A 1 94 ? 15.910 1.984 -8.793 1.00 97.19 94 ASN A N 1
ATOM 750 C CA . ASN A 1 94 ? 15.933 0.584 -9.195 1.00 97.19 94 ASN A CA 1
ATOM 751 C C . ASN A 1 94 ? 14.799 0.287 -10.172 1.00 97.19 94 ASN A C 1
ATOM 753 O O . ASN A 1 94 ? 13.697 0.838 -10.066 1.00 97.19 94 ASN A O 1
ATOM 757 N N . ARG A 1 95 ? 15.070 -0.598 -11.126 1.00 98.12 95 ARG A N 1
ATOM 758 C CA . ARG A 1 95 ? 14.074 -1.145 -12.050 1.00 98.12 95 ARG A CA 1
ATOM 759 C C . ARG A 1 95 ? 13.390 -2.354 -11.430 1.00 98.12 95 ARG A C 1
ATOM 761 O O . ARG A 1 95 ? 13.937 -3.039 -10.567 1.00 98.12 95 ARG A O 1
ATOM 768 N N . LEU A 1 96 ? 12.164 -2.616 -11.869 1.00 98.44 96 LEU A N 1
ATOM 769 C CA . LEU A 1 96 ? 11.395 -3.759 -11.388 1.00 98.44 96 LEU A CA 1
ATOM 770 C C . LEU A 1 96 ? 12.148 -5.070 -11.661 1.00 98.44 96 LEU A C 1
ATOM 772 O O . LEU A 1 96 ? 12.554 -5.317 -12.792 1.00 98.44 96 LEU A O 1
ATOM 776 N N . GLY A 1 97 ? 12.308 -5.906 -10.637 1.00 98.00 97 GLY A N 1
ATOM 777 C CA . GLY A 1 97 ? 13.059 -7.163 -10.699 1.00 98.00 97 GLY A CA 1
ATOM 778 C C . GLY A 1 97 ? 14.489 -7.065 -10.154 1.00 98.00 97 GLY A C 1
ATOM 779 O O . GLY A 1 97 ? 15.100 -8.094 -9.879 1.00 98.00 97 GLY A O 1
ATOM 780 N N . GLU A 1 98 ? 15.017 -5.860 -9.929 1.00 98.12 98 GLU A N 1
ATOM 781 C CA . GLU A 1 98 ? 16.335 -5.681 -9.311 1.00 98.12 98 GLU A CA 1
ATOM 782 C C . GLU A 1 98 ? 16.313 -5.981 -7.804 1.00 98.12 98 GLU A C 1
ATOM 784 O O . GLU A 1 98 ? 15.264 -6.005 -7.160 1.00 98.12 98 GLU A O 1
ATOM 789 N N . ILE A 1 99 ? 17.495 -6.171 -7.211 1.00 97.06 99 ILE A N 1
ATOM 790 C CA . ILE A 1 99 ? 17.652 -6.603 -5.812 1.00 97.06 99 ILE A CA 1
ATOM 791 C C . ILE A 1 99 ? 16.930 -5.696 -4.800 1.00 97.06 99 ILE A C 1
ATOM 793 O O . ILE A 1 99 ? 16.396 -6.173 -3.791 1.00 97.06 99 ILE A O 1
ATOM 797 N N . GLU A 1 100 ? 16.858 -4.391 -5.074 1.00 97.44 100 GLU A N 1
ATOM 798 C CA . GLU A 1 100 ? 16.162 -3.422 -4.225 1.00 97.44 100 GLU A CA 1
ATOM 799 C C . GLU A 1 100 ? 14.680 -3.227 -4.572 1.00 97.44 100 GLU A C 1
ATOM 801 O O . GLU A 1 100 ? 13.916 -2.779 -3.714 1.00 97.44 100 GLU A O 1
ATOM 806 N N . LEU A 1 101 ? 14.233 -3.680 -5.746 1.00 98.25 101 LEU A N 1
ATOM 807 C CA . LEU A 1 101 ? 12.829 -3.683 -6.166 1.00 98.25 101 LEU A CA 1
ATOM 808 C C . LEU A 1 101 ? 12.417 -5.053 -6.745 1.00 98.25 101 LEU A C 1
ATOM 810 O O . LEU A 1 101 ? 12.031 -5.149 -7.914 1.00 98.25 101 LEU A O 1
ATOM 814 N N . PRO A 1 102 ? 12.472 -6.136 -5.950 1.00 98.00 102 PRO A N 1
ATOM 815 C CA . PRO A 1 102 ? 12.077 -7.445 -6.440 1.00 98.00 102 PRO A CA 1
ATOM 816 C C . PRO A 1 102 ? 10.556 -7.497 -6.625 1.00 98.00 102 PRO A C 1
ATOM 818 O O . PRO A 1 102 ? 9.805 -6.795 -5.940 1.00 98.00 102 PRO A O 1
ATOM 821 N N . ILE A 1 103 ? 10.085 -8.344 -7.539 1.00 97.94 103 ILE A N 1
ATOM 822 C CA . ILE A 1 103 ? 8.653 -8.474 -7.871 1.00 97.94 103 ILE A CA 1
ATOM 823 C C . ILE A 1 103 ? 7.814 -8.914 -6.668 1.00 97.94 103 ILE A C 1
ATOM 825 O O . ILE A 1 103 ? 6.640 -8.573 -6.585 1.00 97.94 103 ILE A O 1
ATOM 829 N N . ASP A 1 104 ? 8.400 -9.653 -5.729 1.00 97.00 104 ASP A N 1
ATOM 830 C CA . ASP A 1 104 ? 7.738 -10.114 -4.508 1.00 97.00 104 ASP A CA 1
ATOM 831 C C . ASP A 1 104 ? 7.826 -9.110 -3.341 1.00 97.00 104 ASP A C 1
ATOM 833 O O . ASP A 1 104 ? 7.326 -9.387 -2.250 1.00 97.00 104 ASP A O 1
ATOM 837 N N . SER A 1 105 ? 8.423 -7.928 -3.550 1.00 98.19 105 SER A N 1
ATOM 838 C CA . SER A 1 105 ? 8.278 -6.795 -2.627 1.00 98.19 105 SER A CA 1
ATOM 839 C C . SER A 1 105 ? 6.901 -6.150 -2.756 1.00 98.19 105 SER A C 1
ATOM 841 O O . SER A 1 105 ? 6.251 -6.281 -3.786 1.00 98.19 105 SER A O 1
ATOM 843 N N . VAL A 1 106 ? 6.468 -5.391 -1.747 1.00 98.19 106 VAL A N 1
ATOM 844 C CA . VAL A 1 106 ? 5.195 -4.651 -1.792 1.00 98.19 106 VAL A CA 1
ATOM 845 C C . VAL A 1 106 ? 5.126 -3.747 -3.027 1.00 98.19 106 VAL A C 1
ATOM 847 O O . VAL A 1 106 ? 4.192 -3.856 -3.816 1.00 98.19 106 VAL A O 1
ATOM 850 N N . GLU A 1 107 ? 6.119 -2.878 -3.233 1.00 97.62 107 GLU A N 1
ATOM 851 C CA . GLU A 1 107 ? 6.122 -1.945 -4.365 1.00 97.62 107 GLU A CA 1
ATOM 852 C C . GLU A 1 107 ? 6.223 -2.663 -5.719 1.00 97.62 107 GLU A C 1
ATOM 854 O O . GLU A 1 107 ? 5.512 -2.293 -6.654 1.00 97.62 107 GLU A O 1
ATOM 859 N N . GLY A 1 108 ? 7.043 -3.715 -5.817 1.00 98.31 108 GLY A N 1
ATOM 860 C CA . GLY A 1 108 ? 7.183 -4.501 -7.045 1.00 98.31 108 GLY A CA 1
ATOM 861 C C . GLY A 1 108 ? 5.917 -5.282 -7.404 1.00 98.31 108 GLY A C 1
ATOM 862 O O . GLY A 1 108 ? 5.466 -5.253 -8.549 1.00 98.31 108 GLY A O 1
ATOM 863 N N . ASN A 1 109 ? 5.286 -5.915 -6.419 1.00 98.38 109 ASN A N 1
ATOM 864 C CA . ASN A 1 109 ? 4.068 -6.693 -6.609 1.00 98.38 109 ASN A CA 1
ATOM 865 C C . ASN A 1 109 ? 2.894 -5.793 -7.025 1.00 98.38 109 ASN A C 1
ATOM 867 O O . ASN A 1 109 ? 2.215 -6.102 -8.005 1.00 98.38 109 ASN A O 1
ATOM 871 N N . ILE A 1 110 ? 2.724 -4.631 -6.382 1.00 98.31 110 ILE A N 1
ATOM 872 C CA . ILE A 1 110 ? 1.751 -3.611 -6.804 1.00 98.31 110 ILE A CA 1
ATOM 873 C C . ILE A 1 110 ? 2.031 -3.149 -8.241 1.00 98.31 110 ILE A C 1
ATOM 875 O O . ILE A 1 110 ? 1.101 -3.017 -9.042 1.00 98.31 110 ILE A O 1
ATOM 879 N N . ALA A 1 111 ? 3.297 -2.897 -8.588 1.00 98.25 111 ALA A N 1
ATOM 880 C CA . ALA A 1 111 ? 3.669 -2.453 -9.927 1.00 98.25 111 ALA A CA 1
ATOM 881 C C . ALA A 1 111 ? 3.211 -3.450 -11.002 1.00 98.25 111 ALA A C 1
ATOM 883 O O . ALA A 1 111 ? 2.616 -3.034 -11.995 1.00 98.25 111 ALA A O 1
ATOM 884 N N . VAL A 1 112 ? 3.414 -4.751 -10.777 1.00 98.25 112 VAL A N 1
ATOM 885 C CA . VAL A 1 112 ? 2.972 -5.810 -11.698 1.00 98.25 112 VAL A CA 1
ATOM 886 C C . VAL A 1 112 ? 1.451 -5.947 -11.713 1.00 98.25 112 VAL A C 1
ATOM 888 O O . VAL A 1 112 ? 0.836 -5.924 -12.774 1.00 98.25 112 VAL A O 1
ATOM 891 N N . LYS A 1 113 ? 0.834 -6.110 -10.541 1.00 98.19 113 LYS A N 1
ATOM 892 C CA . LYS A 1 113 ? -0.554 -6.582 -10.416 1.00 98.19 113 LYS A CA 1
ATOM 893 C C . LYS A 1 113 ? -1.599 -5.493 -10.594 1.00 98.19 113 LYS A C 1
ATOM 895 O O . LYS A 1 113 ? -2.709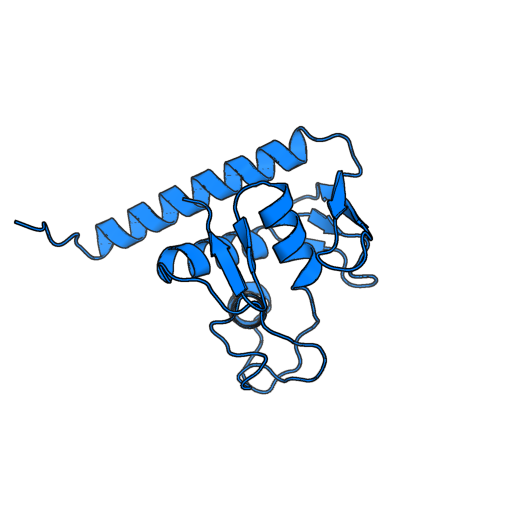 -5.785 -11.024 1.00 98.19 113 LYS A O 1
ATOM 900 N N . VAL A 1 114 ? -1.250 -4.253 -10.264 1.00 98.12 114 VAL A N 1
ATOM 901 C CA . VAL A 1 114 ? -2.175 -3.114 -10.319 1.00 98.12 114 VAL A CA 1
ATOM 902 C C . VAL A 1 114 ? -1.840 -2.187 -11.480 1.00 98.12 114 VAL A C 1
ATOM 904 O O . VAL A 1 114 ? -2.742 -1.677 -12.139 1.00 98.12 114 VAL A O 1
ATOM 907 N N . TYR A 1 115 ? -0.550 -1.980 -11.755 1.00 97.50 115 TYR A N 1
ATOM 908 C CA . TYR A 1 115 ? -0.092 -1.026 -12.769 1.00 97.50 115 TYR A CA 1
ATOM 909 C C . TYR A 1 115 ? 0.494 -1.680 -14.027 1.00 97.50 115 TYR A C 1
ATOM 911 O O . TYR A 1 115 ? 1.008 -0.964 -14.886 1.00 97.50 115 TYR A O 1
ATOM 919 N N . ASN A 1 116 ? 0.391 -3.008 -14.159 1.00 97.75 116 ASN A N 1
ATOM 920 C CA . ASN A 1 116 ? 0.804 -3.783 -15.336 1.00 97.75 116 ASN A CA 1
ATOM 921 C C . ASN A 1 116 ? 2.259 -3.543 -15.776 1.00 97.75 116 ASN A C 1
ATOM 923 O O . ASN A 1 116 ? 2.571 -3.592 -16.967 1.00 97.75 116 ASN A O 1
ATOM 927 N N . LYS A 1 117 ? 3.151 -3.266 -14.819 1.00 98.31 117 LYS A N 1
ATOM 928 C CA . LYS A 1 117 ? 4.582 -3.097 -15.079 1.00 98.31 117 LYS A CA 1
ATOM 929 C C . LYS A 1 117 ? 5.262 -4.429 -15.357 1.00 98.31 117 LYS A C 1
ATOM 931 O O . LYS A 1 117 ? 4.893 -5.459 -14.794 1.00 98.31 117 LYS A O 1
ATOM 936 N N . LYS A 1 118 ? 6.282 -4.382 -16.209 1.00 98.31 118 LYS A N 1
ATOM 937 C CA . LYS A 1 118 ? 7.130 -5.523 -16.573 1.00 98.31 118 LYS A CA 1
ATOM 938 C C . LYS A 1 118 ? 8.511 -5.399 -15.939 1.00 98.31 118 LYS A C 1
ATOM 940 O O . LYS A 1 118 ? 8.967 -4.298 -15.630 1.00 98.31 118 LYS A O 1
ATOM 945 N N . GLU A 1 119 ? 9.182 -6.531 -15.753 1.00 98.06 119 GLU A N 1
ATOM 946 C CA . GLU A 1 119 ? 10.579 -6.550 -15.311 1.00 98.06 119 GLU A CA 1
ATOM 947 C C . GLU A 1 119 ? 11.457 -5.646 -16.191 1.00 98.06 119 GLU A C 1
ATOM 949 O O . GLU A 1 119 ? 11.256 -5.541 -17.402 1.00 98.06 119 GLU A O 1
ATOM 954 N N . GLY A 1 120 ? 12.404 -4.950 -15.565 1.00 98.12 120 GLY A N 1
ATOM 955 C CA . GLY A 1 120 ? 13.259 -3.951 -16.202 1.00 98.12 120 GLY A CA 1
ATOM 956 C C . GLY A 1 120 ? 12.615 -2.570 -16.379 1.00 98.12 120 GLY A C 1
ATOM 957 O O . GLY A 1 120 ? 13.317 -1.610 -16.705 1.00 98.12 120 GLY A O 1
ATOM 958 N N . GLU A 1 121 ? 11.313 -2.400 -16.139 1.00 98.38 121 GLU A N 1
ATOM 959 C CA . GLU A 1 121 ? 10.670 -1.087 -16.234 1.00 98.38 121 GLU A CA 1
ATOM 960 C C . GLU A 1 121 ? 10.883 -0.228 -14.981 1.00 98.38 121 GLU A C 1
ATOM 962 O O . GLU A 1 121 ? 10.990 -0.718 -13.854 1.00 98.38 121 GLU A O 1
ATOM 967 N N . SER A 1 122 ? 10.887 1.093 -15.177 1.00 97.50 122 SER A N 1
ATOM 968 C CA . SER A 1 122 ? 10.822 2.054 -14.077 1.00 97.50 122 SER A CA 1
ATOM 969 C C . SER A 1 122 ? 9.420 2.076 -13.458 1.00 97.50 122 SER A C 1
ATOM 971 O O . SER A 1 122 ? 8.397 2.107 -14.160 1.00 97.50 122 SER A O 1
ATOM 973 N N . VAL A 1 123 ? 9.384 2.112 -12.126 1.00 96.88 123 VAL A N 1
ATOM 974 C CA . VAL A 1 123 ? 8.163 2.142 -11.316 1.00 96.88 123 VAL A CA 1
ATOM 975 C C . VAL A 1 123 ? 8.036 3.510 -10.654 1.00 96.88 123 VAL A C 1
ATOM 977 O O . VAL A 1 123 ? 8.981 4.018 -10.063 1.00 96.88 123 VAL A O 1
ATOM 980 N N . PHE A 1 124 ? 6.857 4.127 -10.741 1.00 95.06 124 PHE A N 1
ATOM 981 C CA . PHE A 1 124 ? 6.595 5.348 -9.982 1.00 95.06 124 PHE A CA 1
ATOM 982 C C . PHE A 1 124 ? 6.393 4.990 -8.509 1.00 95.06 124 PHE A C 1
ATOM 984 O O . PHE A 1 124 ? 5.530 4.171 -8.177 1.00 95.06 124 PHE A O 1
ATOM 991 N N . ARG A 1 125 ? 7.194 5.615 -7.645 1.00 93.62 125 ARG A N 1
ATOM 992 C CA . ARG A 1 125 ? 7.298 5.282 -6.228 1.00 93.62 125 ARG A CA 1
ATOM 993 C C . ARG A 1 125 ? 6.014 5.623 -5.472 1.00 93.62 125 ARG A C 1
ATOM 995 O O . ARG A 1 125 ? 5.621 6.784 -5.396 1.00 93.62 125 ARG A O 1
ATOM 1002 N N . ARG A 1 126 ? 5.380 4.616 -4.871 1.00 94.06 126 ARG A N 1
ATOM 1003 C CA . ARG A 1 126 ? 4.128 4.749 -4.091 1.00 94.06 126 ARG A CA 1
ATOM 1004 C C . ARG A 1 126 ? 4.199 4.082 -2.724 1.00 94.06 126 ARG A C 1
ATOM 1006 O O . ARG A 1 126 ? 3.233 4.138 -1.968 1.00 94.06 126 ARG A O 1
ATOM 1013 N N . ILE A 1 127 ? 5.333 3.481 -2.371 1.00 95.12 127 ILE A N 1
ATOM 1014 C CA . ILE A 1 127 ? 5.440 2.664 -1.161 1.00 95.12 127 ILE A CA 1
ATOM 1015 C C . ILE A 1 127 ? 5.141 3.421 0.142 1.00 95.12 127 ILE A C 1
ATOM 1017 O O . ILE A 1 127 ? 4.532 2.864 1.053 1.00 95.12 127 ILE A O 1
ATOM 1021 N N . SER A 1 128 ? 5.529 4.697 0.237 1.00 94.69 128 SER A N 1
ATOM 1022 C CA . SER A 1 128 ? 5.364 5.498 1.457 1.00 94.69 128 SER A CA 1
ATOM 1023 C C . SER A 1 128 ? 3.897 5.659 1.884 1.00 94.69 128 SER A C 1
ATOM 1025 O O . SER A 1 128 ? 3.588 5.268 3.013 1.00 94.69 128 SER A O 1
ATOM 1027 N N . PRO A 1 129 ? 2.980 6.183 1.042 1.00 96.69 129 PRO A N 1
ATOM 1028 C CA . PRO A 1 129 ? 1.577 6.301 1.429 1.00 96.69 129 PRO A CA 1
ATOM 1029 C C . PRO A 1 129 ? 0.886 4.950 1.629 1.00 96.69 129 PRO A C 1
ATOM 1031 O O . PRO A 1 129 ? 0.109 4.813 2.570 1.00 96.69 129 PRO A O 1
ATOM 1034 N N . VAL A 1 130 ? 1.209 3.933 0.820 1.00 97.81 130 VAL A N 1
ATOM 1035 C CA . VAL A 1 130 ? 0.618 2.589 0.960 1.00 97.81 130 VAL A CA 1
ATOM 1036 C C . VAL A 1 130 ? 0.925 1.997 2.334 1.00 97.81 130 VAL A C 1
ATOM 1038 O O . VAL A 1 130 ? 0.021 1.590 3.063 1.00 97.81 130 VAL A O 1
ATOM 1041 N N . VAL A 1 131 ? 2.201 2.002 2.727 1.00 96.88 131 VAL A N 1
ATOM 1042 C CA . VAL A 1 131 ? 2.615 1.490 4.036 1.00 96.88 131 VAL A CA 1
ATOM 1043 C C . VAL A 1 131 ? 2.062 2.352 5.172 1.00 96.88 131 VAL A C 1
ATOM 1045 O O . VAL A 1 131 ? 1.606 1.807 6.177 1.00 96.88 131 VAL A O 1
ATOM 1048 N N . GLY A 1 132 ? 2.096 3.680 5.022 1.00 97.00 132 GLY A N 1
ATOM 1049 C CA . GLY A 1 132 ? 1.597 4.616 6.031 1.00 97.00 132 GLY A CA 1
ATOM 1050 C C . GLY A 1 132 ? 0.127 4.372 6.366 1.00 97.00 132 GLY A C 1
ATOM 1051 O O . GLY A 1 132 ? -0.216 4.214 7.534 1.00 97.00 132 GLY A O 1
ATOM 1052 N N . ILE A 1 133 ? -0.723 4.237 5.345 1.00 98.19 133 ILE A N 1
ATOM 1053 C CA . ILE A 1 133 ? -2.161 3.981 5.506 1.00 98.19 133 ILE A CA 1
ATOM 1054 C C . ILE A 1 133 ? -2.421 2.624 6.179 1.00 98.19 133 ILE A C 1
ATOM 1056 O O . ILE A 1 133 ? -3.262 2.526 7.076 1.00 98.19 133 ILE A O 1
ATOM 1060 N N . LEU A 1 134 ? -1.690 1.570 5.804 1.00 97.94 134 LEU A N 1
ATOM 1061 C CA . LEU A 1 134 ? -1.859 0.239 6.407 1.00 97.94 134 LEU A CA 1
ATOM 1062 C C . LEU A 1 134 ? -1.420 0.179 7.878 1.00 97.94 134 LEU A C 1
ATOM 1064 O O . LEU A 1 134 ? -1.971 -0.595 8.658 1.00 97.94 134 LEU A O 1
ATOM 1068 N N . ILE A 1 135 ? -0.440 0.990 8.275 1.00 97.06 135 ILE A N 1
ATOM 1069 C CA . ILE A 1 135 ? -0.027 1.106 9.681 1.00 97.06 135 ILE A CA 1
ATOM 1070 C C . ILE A 1 135 ? -1.010 1.968 10.461 1.00 97.06 135 ILE A C 1
ATOM 1072 O O . ILE A 1 135 ? -1.438 1.576 11.541 1.00 97.06 135 ILE A O 1
ATOM 1076 N N . TRP A 1 136 ? -1.407 3.114 9.908 1.00 97.19 136 TRP A N 1
ATOM 1077 C CA . TRP A 1 136 ? -2.404 3.990 10.520 1.00 97.19 136 TRP A CA 1
ATOM 1078 C C . TRP A 1 136 ? -3.739 3.267 10.749 1.00 97.19 136 TRP A C 1
ATOM 1080 O O . TRP A 1 136 ? -4.396 3.459 11.773 1.00 97.19 136 TRP A O 1
ATOM 1090 N N . SER A 1 137 ? -4.122 2.368 9.841 1.00 96.81 137 SER A N 1
ATOM 1091 C CA . SER A 1 137 ? -5.317 1.525 9.975 1.00 96.81 137 SER A CA 1
ATOM 1092 C C . SER A 1 137 ? -5.165 0.329 10.914 1.00 96.81 137 SER A C 1
ATOM 1094 O O . SER A 1 137 ? -6.126 -0.407 11.106 1.00 96.81 137 SER A O 1
ATOM 1096 N N . ASP A 1 138 ? -4.003 0.168 11.544 1.00 96.50 138 ASP A N 1
ATOM 1097 C CA . ASP A 1 138 ? -3.676 -0.932 12.454 1.00 96.50 138 ASP A CA 1
ATOM 1098 C C . ASP A 1 138 ? -3.662 -2.333 11.810 1.00 96.50 138 ASP A C 1
ATOM 1100 O O . ASP A 1 138 ? -3.651 -3.353 12.495 1.00 96.50 138 ASP A O 1
ATOM 1104 N N . ILE A 1 139 ? -3.600 -2.410 10.478 1.00 97.06 139 ILE A N 1
ATOM 1105 C CA . ILE A 1 139 ? -3.514 -3.679 9.735 1.00 97.06 139 ILE A CA 1
ATOM 1106 C C . ILE A 1 139 ? -2.072 -4.189 9.699 1.00 97.06 139 ILE A C 1
ATOM 1108 O O . ILE A 1 139 ? -1.822 -5.396 9.704 1.00 97.06 139 ILE A O 1
ATOM 1112 N N . CYS A 1 140 ? -1.105 -3.276 9.654 1.00 97.12 140 CYS A N 1
ATOM 1113 C CA . CYS A 1 140 ? 0.310 -3.600 9.546 1.00 97.12 140 CYS A CA 1
ATOM 1114 C C . CYS A 1 140 ? 1.152 -2.918 10.624 1.00 97.12 140 CYS A C 1
ATOM 1116 O O . CYS A 1 140 ? 0.759 -1.934 11.244 1.00 97.12 140 CYS A O 1
ATOM 1118 N N . ARG A 1 141 ? 2.378 -3.413 10.794 1.00 95.75 141 ARG A N 1
ATOM 1119 C CA . ARG A 1 141 ? 3.456 -2.703 11.491 1.00 95.75 141 ARG A CA 1
ATOM 1120 C C . ARG A 1 141 ? 4.695 -2.607 10.604 1.00 95.75 141 ARG A C 1
ATOM 1122 O O . ARG A 1 141 ? 4.970 -3.488 9.787 1.00 95.75 141 ARG A O 1
ATOM 1129 N N . SER A 1 142 ? 5.451 -1.529 10.772 1.00 94.44 142 SER A N 1
ATOM 1130 C CA . SER A 1 142 ? 6.693 -1.278 10.035 1.00 94.44 142 SER A CA 1
ATOM 1131 C C . SER A 1 142 ? 7.886 -1.969 10.699 1.00 94.44 142 SER A C 1
ATOM 1133 O O . SER A 1 142 ? 8.010 -1.941 11.920 1.00 94.44 142 SER A O 1
ATOM 1135 N N . GLY A 1 143 ? 8.808 -2.507 9.900 1.00 92.06 143 GLY A N 1
ATOM 1136 C CA . GLY A 1 143 ? 10.197 -2.730 10.306 1.00 92.06 143 GLY A CA 1
ATOM 1137 C C . GLY A 1 143 ? 11.184 -2.167 9.281 1.00 92.06 143 GLY A C 1
ATOM 1138 O O . GLY A 1 143 ? 10.799 -1.515 8.297 1.00 92.06 143 GLY A O 1
ATOM 1139 N N . LYS A 1 144 ? 12.481 -2.400 9.513 1.00 91.06 144 LYS A N 1
ATOM 1140 C CA . LYS A 1 144 ? 13.567 -1.897 8.658 1.00 91.06 144 LYS A CA 1
ATOM 1141 C C . LYS A 1 144 ? 13.487 -2.545 7.272 1.00 91.06 144 LYS A C 1
ATOM 1143 O O . LYS A 1 144 ? 13.769 -3.725 7.122 1.00 91.06 144 LYS A O 1
ATOM 1148 N N . GLY A 1 145 ? 13.041 -1.782 6.272 1.00 93.62 145 GLY A N 1
ATOM 1149 C CA . GLY A 1 145 ? 12.857 -2.264 4.893 1.00 93.62 145 GLY A CA 1
ATOM 1150 C C . GLY A 1 145 ? 11.733 -3.292 4.699 1.00 93.62 145 GLY A C 1
ATOM 1151 O O . GLY A 1 145 ? 11.500 -3.717 3.572 1.00 93.62 145 GLY A O 1
ATOM 1152 N N . GLN A 1 146 ? 11.013 -3.666 5.761 1.00 96.69 146 GLN A N 1
ATOM 1153 C CA . GLN A 1 146 ? 10.012 -4.734 5.750 1.00 96.69 146 GLN A CA 1
ATOM 1154 C C . GLN A 1 146 ? 8.662 -4.265 6.292 1.00 96.69 146 GLN A C 1
ATOM 1156 O O . GLN A 1 146 ? 8.588 -3.353 7.125 1.00 96.69 146 GLN A O 1
ATOM 1161 N N . LEU A 1 147 ? 7.598 -4.905 5.819 1.00 97.12 147 LEU A N 1
ATOM 1162 C CA . LEU A 1 147 ? 6.227 -4.735 6.277 1.00 97.12 147 LEU A CA 1
ATOM 1163 C C . LEU A 1 147 ? 5.726 -6.045 6.890 1.00 97.12 147 LEU A C 1
ATOM 1165 O O . LEU A 1 147 ? 5.993 -7.128 6.370 1.00 97.12 147 LEU A O 1
ATOM 1169 N N . TYR A 1 148 ? 5.013 -5.932 8.005 1.00 96.62 148 TYR A N 1
ATOM 1170 C CA . TYR A 1 148 ? 4.492 -7.066 8.758 1.00 96.62 148 TYR A CA 1
ATOM 1171 C C . TYR A 1 148 ? 2.984 -6.923 8.865 1.00 96.62 148 TYR A C 1
ATOM 1173 O O . TYR A 1 148 ? 2.498 -5.874 9.295 1.00 96.62 148 TYR A O 1
ATOM 1181 N N . LEU A 1 149 ? 2.266 -7.995 8.558 1.00 95.44 149 LEU A N 1
ATOM 1182 C CA . LEU A 1 149 ? 0.851 -8.103 8.871 1.00 95.44 149 LEU A CA 1
ATOM 1183 C C . LEU A 1 149 ? 0.664 -8.240 10.386 1.00 95.44 149 LEU A C 1
ATOM 1185 O O . LEU A 1 149 ? 1.375 -9.021 11.028 1.00 95.44 149 LEU A O 1
ATOM 1189 N N . LYS A 1 150 ? -0.278 -7.492 10.959 1.00 91.62 150 LYS A N 1
ATOM 1190 C CA . LYS A 1 150 ? -0.732 -7.714 12.333 1.00 91.62 150 LYS A CA 1
ATOM 1191 C C . LYS A 1 150 ? -1.742 -8.865 12.330 1.00 91.62 150 LYS A C 1
ATOM 1193 O O . LYS A 1 150 ? -2.713 -8.830 11.572 1.00 91.62 150 LYS A O 1
ATOM 1198 N N . LYS A 1 151 ? -1.450 -9.895 13.123 1.00 74.12 151 LYS A N 1
ATOM 1199 C CA . LYS A 1 151 ? -2.323 -11.052 13.345 1.00 74.12 151 LYS A CA 1
ATOM 1200 C C . LYS A 1 151 ? -3.181 -10.808 14.571 1.00 74.12 151 LYS A C 1
ATOM 1202 O O . LYS A 1 151 ? -2.614 -10.262 15.543 1.00 74.12 151 LYS A O 1
#

Foldseek 3Di:
DDDDDDPVRVVVVLVVVLVVLLVLLVVCQVPDPPQDWFAFPDDRDTWTWHDDVQAIAIPPLVPCRTDGSVLLSQLSSLQVVVVDWAFLADLPPDFECDPRHDCSHSQNVCCCPVVVDDGRHRGRDDSRVSQRSCVVSVQWDDDDRTIHGDD

Radius of gyration: 15.62 Å; chains: 1; bounding box: 33×50×30 Å

Sequence (151 aa):
MVKLIKGKDVLQITNTFVKEKMETLKKKIKESPEPIEVPLLKNGQYFYVRAAAGGVEVSNLHHSPFLPWSVFEETIHLLWANNRPVKKGDAMNNRLGEIELPIDSVEGNIAVKVYNKKEGESVFRRISPVVGILIWSDICRSGKGQLYLKK

pLDDT: mean 92.68, std 10.79, range [35.81, 98.62]

Organism: Halobacillus andaensis (NCBI:txid1176239)